Protein AF-A0A8T1H034-F1 (afdb_monomer_lite)

Secondary structure (DSSP, 8-state):
-TT-EEEEEEEEEEEEEEEEETTEEEEEEEEEEEEEEES-S-TTS--EEEEEE--SSSS-EEE---GGGEETTTEE-EEEEE-TTTT-EEEEE-SS---------GGGS-GGG---

InterPro domains:
  IPR008701 Necrosis inducing protein [PF05630] (1-113)
  IPR008701 Necrosis inducing protein [PTHR33657] (1-113)

Foldseek 3Di:
DVQKDKDKDKDKDQKWWFADDVPDTIDGIDMWIKIFIWNDPDLVDIAGQWMWTDDPDDDTDTDGPDVLQADPRRRGAKDFAQDPPGRGTTIDGDSDDDDDDDDDDPVNDDVVPDDD

pLDDT: mean 80.85, std 11.34, range [44.34, 92.56]

Organism: NCBI:txid29920

Radius of gyration: 16.02 Å; chains: 1; bounding box: 44×39×39 Å

Structure (mmCIF, N/CA/C/O backbone):
data_AF-A0A8T1H034-F1
#
_entry.id   AF-A0A8T1H034-F1
#
loop_
_atom_site.group_PDB
_atom_site.id
_atom_site.type_symbol
_atom_site.label_atom_id
_atom_site.label_alt_id
_atom_site.label_comp_id
_atom_site.label_asym_id
_atom_site.label_entity_id
_atom_site.label_seq_id
_atom_site.pdbx_PDB_ins_code
_atom_site.Cartn_x
_atom_site.Cartn_y
_atom_site.Cartn_z
_atom_site.occupancy
_atom_site.B_iso_or_equiv
_atom_site.auth_seq_id
_atom_site.auth_comp_id
_atom_site.auth_asym_id
_atom_site.auth_atom_id
_atom_site.pdbx_PDB_model_num
ATOM 1 N N . TYR A 1 1 ? -2.042 -6.159 15.841 1.00 71.12 1 TYR A N 1
ATOM 2 C CA . TYR A 1 1 ? -0.759 -5.685 16.418 1.00 71.12 1 TYR A CA 1
ATOM 3 C C . TYR A 1 1 ? -1.021 -4.462 17.279 1.00 71.12 1 TYR A C 1
ATOM 5 O O . TYR A 1 1 ? -1.509 -3.474 16.741 1.00 71.12 1 TYR A O 1
ATOM 13 N N . LYS A 1 2 ? -0.702 -4.517 18.583 1.00 83.44 2 LYS A N 1
ATOM 14 C CA . LYS A 1 2 ? -1.015 -3.441 19.550 1.00 83.44 2 LYS A CA 1
ATOM 15 C C . LYS A 1 2 ? -2.486 -3.002 19.469 1.00 83.44 2 LYS A C 1
ATOM 17 O O . LYS A 1 2 ? -2.754 -1.830 19.226 1.00 83.44 2 LYS A O 1
ATOM 22 N N . ASP A 1 3 ? -3.389 -3.983 19.504 1.00 85.56 3 ASP A N 1
ATOM 23 C CA . ASP A 1 3 ? -4.852 -3.800 19.434 1.00 85.56 3 ASP A CA 1
ATOM 24 C C . ASP A 1 3 ? -5.371 -3.096 18.173 1.00 85.56 3 ASP A C 1
ATOM 26 O O . ASP A 1 3 ? -6.490 -2.606 18.125 1.00 85.56 3 ASP A O 1
ATOM 30 N N . LYS A 1 4 ? -4.551 -3.067 17.118 1.00 88.56 4 LYS A N 1
ATOM 31 C CA . LYS A 1 4 ? -4.936 -2.605 15.783 1.00 88.56 4 LYS A CA 1
ATOM 32 C C . LYS A 1 4 ? -4.968 -3.762 14.813 1.00 88.56 4 LYS A C 1
ATOM 34 O O . LYS A 1 4 ? -4.125 -4.669 14.888 1.00 88.56 4 LYS A O 1
ATOM 39 N N . TRP A 1 5 ? -5.881 -3.680 13.863 1.00 90.50 5 TRP A N 1
ATOM 40 C CA . TRP A 1 5 ? -5.964 -4.618 12.763 1.00 90.50 5 TRP A CA 1
ATOM 41 C C . TRP A 1 5 ? -5.136 -4.127 11.573 1.00 90.50 5 TRP A C 1
ATOM 43 O O . TRP A 1 5 ? -4.890 -2.927 11.413 1.00 90.50 5 TRP A O 1
ATOM 53 N N . ALA A 1 6 ? -4.616 -5.064 10.787 1.00 90.12 6 ALA A N 1
ATOM 54 C CA . ALA A 1 6 ? -3.731 -4.773 9.669 1.00 90.12 6 ALA A CA 1
ATOM 55 C C . ALA A 1 6 ? -4.155 -5.604 8.461 1.00 90.12 6 ALA A C 1
ATOM 57 O O . ALA A 1 6 ? -4.129 -6.829 8.515 1.00 90.12 6 ALA A O 1
ATOM 58 N N . ILE A 1 7 ? -4.505 -4.923 7.374 1.00 89.19 7 ILE A N 1
ATOM 59 C CA . ILE A 1 7 ? -4.889 -5.539 6.106 1.00 89.19 7 ILE A CA 1
ATOM 60 C C . ILE A 1 7 ? -3.775 -5.252 5.108 1.00 89.19 7 ILE A C 1
ATOM 62 O O . ILE A 1 7 ? -3.510 -4.093 4.776 1.00 89.19 7 ILE A O 1
ATOM 66 N N . MET A 1 8 ? -3.084 -6.298 4.661 1.00 90.25 8 MET A N 1
ATOM 67 C CA . MET A 1 8 ? -2.027 -6.171 3.665 1.00 90.25 8 MET A CA 1
ATOM 68 C C . MET A 1 8 ? -2.597 -6.403 2.268 1.00 90.25 8 MET A C 1
ATOM 70 O 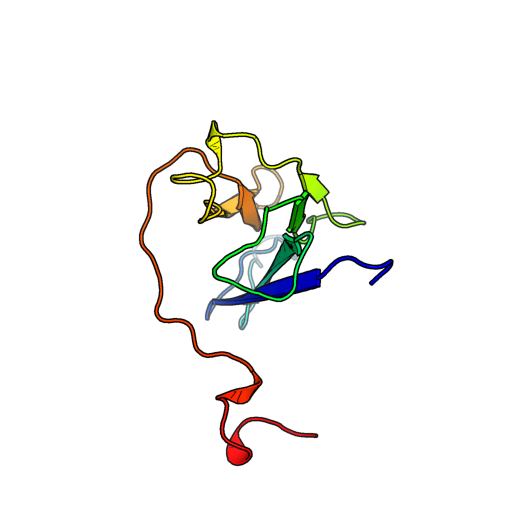O . MET A 1 8 ? -3.072 -7.489 1.957 1.00 90.25 8 MET A O 1
ATOM 74 N N . TYR A 1 9 ? -2.480 -5.393 1.416 1.00 90.12 9 TYR A N 1
ATOM 75 C CA . TYR A 1 9 ? -2.744 -5.488 -0.013 1.00 90.12 9 TYR A CA 1
ATOM 76 C C . TYR A 1 9 ? -1.419 -5.673 -0.734 1.00 90.12 9 TYR A C 1
ATOM 78 O O . TYR A 1 9 ? -0.477 -4.924 -0.471 1.00 90.12 9 TYR A O 1
ATOM 86 N N . ALA A 1 10 ? -1.333 -6.651 -1.630 1.00 91.25 10 ALA A N 1
ATOM 87 C CA . ALA A 1 10 ? -0.135 -6.929 -2.409 1.00 91.25 10 ALA A CA 1
ATOM 88 C C . ALA A 1 10 ? -0.450 -6.920 -3.906 1.00 91.25 10 ALA A C 1
ATOM 90 O O . ALA A 1 10 ? -1.499 -7.389 -4.334 1.00 91.25 10 ALA A O 1
ATOM 91 N N . TRP A 1 11 ? 0.489 -6.409 -4.697 1.00 90.56 11 TRP A N 1
ATOM 92 C CA . TRP A 1 11 ? 0.401 -6.345 -6.150 1.00 90.56 11 TRP A CA 1
ATOM 93 C C . TRP A 1 11 ? 1.624 -6.989 -6.780 1.00 90.56 11 TRP A C 1
ATOM 95 O O . TRP A 1 11 ? 2.766 -6.684 -6.412 1.00 90.56 11 TRP A O 1
ATOM 105 N N . TYR A 1 12 ? 1.370 -7.826 -7.781 1.00 90.50 12 TYR A N 1
ATOM 106 C CA . TYR A 1 12 ? 2.392 -8.404 -8.633 1.00 90.50 12 TYR A CA 1
ATOM 107 C C . TYR A 1 12 ? 2.474 -7.665 -9.966 1.00 90.50 12 TYR A C 1
ATOM 109 O O . TYR A 1 12 ? 1.481 -7.464 -10.660 1.00 90.50 12 TYR A O 1
ATOM 117 N N . PHE A 1 13 ? 3.696 -7.326 -10.356 1.00 90.06 13 PHE A N 1
ATOM 118 C CA . PHE A 1 13 ? 4.025 -6.749 -11.646 1.00 90.06 13 PHE A CA 1
ATOM 119 C C . PHE A 1 13 ? 5.022 -7.678 -12.355 1.00 90.06 13 PHE A C 1
ATOM 121 O O . PHE A 1 13 ? 6.078 -7.987 -11.789 1.00 90.06 13 PHE A O 1
ATOM 128 N N . PRO A 1 14 ? 4.777 -8.085 -13.616 1.00 92.56 14 PRO A N 1
ATOM 129 C CA . PRO A 1 14 ? 5.691 -8.971 -14.346 1.00 92.56 14 PRO A CA 1
ATOM 130 C C . PRO A 1 14 ? 7.122 -8.424 -14.477 1.00 92.56 14 PRO A C 1
ATOM 132 O O . PRO A 1 14 ? 8.086 -9.186 -14.604 1.00 92.56 14 PRO A O 1
ATOM 135 N N . LYS A 1 15 ? 7.279 -7.094 -14.448 1.00 90.38 15 LYS A N 1
ATOM 136 C CA . LYS A 1 15 ? 8.559 -6.388 -14.563 1.00 90.38 15 LYS A CA 1
ATOM 137 C C . LYS A 1 15 ? 8.607 -5.228 -13.572 1.00 90.38 15 LYS A C 1
ATOM 139 O O . LYS A 1 15 ? 7.648 -4.473 -13.463 1.00 90.38 15 LYS A O 1
ATOM 144 N N . GLY A 1 16 ? 9.746 -5.060 -12.907 1.00 88.62 16 GLY A N 1
ATOM 145 C CA . GLY A 1 16 ? 10.056 -3.900 -12.075 1.00 88.62 16 GLY A CA 1
ATOM 146 C C . GLY A 1 16 ? 11.189 -3.080 -12.666 1.00 88.62 16 GLY A C 1
ATOM 147 O O . GLY A 1 16 ? 12.081 -3.612 -13.333 1.00 88.62 16 GLY A O 1
ATOM 148 N N . ARG A 1 17 ? 11.181 -1.770 -12.413 1.00 87.00 17 ARG A N 1
ATOM 149 C CA . ARG A 1 17 ? 12.293 -0.893 -12.784 1.00 87.00 17 ARG A CA 1
ATOM 150 C C . ARG A 1 17 ? 13.154 -0.592 -11.564 1.00 87.00 17 ARG A C 1
ATOM 152 O O . ARG A 1 17 ? 12.650 -0.150 -10.539 1.00 87.00 17 ARG A O 1
ATOM 159 N N . GLN A 1 18 ? 14.459 -0.782 -11.701 1.00 85.62 18 GLN A N 1
ATOM 160 C CA . GLN A 1 18 ? 15.468 -0.385 -10.724 1.00 85.62 18 GLN A CA 1
ATOM 161 C C . GLN A 1 18 ? 16.770 -0.121 -11.472 1.00 85.62 18 GLN A C 1
ATOM 163 O O . GLN A 1 18 ? 17.144 -0.892 -12.359 1.00 85.62 18 GLN A O 1
ATOM 168 N N . TYR A 1 19 ? 17.449 0.975 -11.154 1.00 83.88 19 TYR A N 1
ATOM 169 C CA . TYR A 1 19 ? 18.790 1.203 -11.671 1.00 83.88 19 TYR A CA 1
ATOM 170 C C . TYR A 1 19 ? 19.763 0.199 -11.041 1.00 83.88 19 TYR A C 1
ATOM 172 O O . TYR A 1 19 ? 19.823 0.096 -9.818 1.00 83.88 19 TYR A O 1
ATOM 180 N N . ILE A 1 20 ? 20.494 -0.541 -11.878 1.00 83.38 20 ILE A N 1
ATOM 181 C CA . ILE A 1 20 ? 21.502 -1.514 -11.433 1.00 83.38 20 ILE A CA 1
ATOM 182 C C . ILE A 1 20 ? 22.894 -0.988 -11.787 1.00 83.38 20 ILE A C 1
ATOM 184 O O . ILE A 1 20 ? 23.731 -0.819 -10.910 1.00 83.38 20 ILE A O 1
ATOM 188 N N . ARG A 1 21 ? 23.145 -0.710 -13.074 1.00 84.31 21 ARG A N 1
ATOM 189 C CA . ARG A 1 21 ? 24.386 -0.090 -13.569 1.00 84.31 21 ARG A CA 1
ATOM 190 C C . ARG A 1 21 ? 24.163 0.548 -14.941 1.00 84.31 21 ARG A C 1
ATOM 192 O O . ARG A 1 21 ? 23.096 0.388 -15.535 1.00 84.31 21 ARG A O 1
ATOM 199 N N . LYS A 1 22 ? 25.181 1.225 -15.482 1.00 80.75 22 LYS A N 1
ATOM 200 C CA . LYS A 1 22 ? 25.157 1.790 -16.842 1.00 80.75 22 LYS A CA 1
ATOM 201 C C . LYS A 1 22 ? 24.679 0.730 -17.855 1.00 80.75 22 LYS A C 1
ATOM 203 O O . LYS A 1 22 ? 25.181 -0.392 -17.856 1.00 80.75 22 LYS A O 1
ATOM 208 N N . TYR A 1 23 ? 23.664 1.080 -18.651 1.00 83.19 23 TYR A N 1
ATOM 209 C CA . TYR A 1 23 ? 22.981 0.221 -19.639 1.00 83.19 23 TYR A CA 1
ATOM 210 C C . TYR A 1 23 ? 22.227 -1.012 -19.104 1.00 83.19 23 TYR A C 1
ATOM 212 O O . TYR A 1 23 ? 21.696 -1.787 -19.894 1.00 83.19 23 TYR A O 1
ATOM 220 N N . LYS A 1 24 ? 22.115 -1.199 -17.781 1.00 83.94 24 LYS A N 1
ATOM 221 C CA . LYS A 1 24 ? 21.343 -2.297 -17.180 1.00 83.94 24 LYS A CA 1
ATOM 222 C C . LYS A 1 24 ? 20.356 -1.754 -16.152 1.00 83.94 24 LYS A C 1
ATOM 224 O O . LYS A 1 24 ? 20.740 -1.268 -15.087 1.00 83.94 24 LYS A O 1
ATOM 229 N N . SER A 1 25 ? 19.068 -1.878 -16.460 1.00 87.00 25 SER A N 1
ATOM 230 C CA . SER A 1 25 ? 17.993 -1.455 -15.566 1.00 87.00 25 SER A CA 1
ATOM 231 C C . SER A 1 25 ? 16.829 -2.432 -15.577 1.00 87.00 25 SER A C 1
ATOM 233 O O . SER A 1 25 ? 16.474 -2.959 -16.628 1.00 87.00 25 SER A O 1
ATOM 235 N N . GLY A 1 26 ? 16.202 -2.582 -14.416 1.00 87.69 26 GLY A N 1
ATOM 236 C CA . GLY A 1 26 ? 15.022 -3.407 -14.217 1.00 87.69 26 GLY A CA 1
ATOM 237 C C . GLY A 1 26 ? 15.329 -4.851 -13.847 1.00 87.69 26 GLY A C 1
ATOM 238 O O . GLY A 1 26 ? 16.473 -5.303 -13.868 1.00 87.69 26 GLY A O 1
ATOM 239 N N . HIS A 1 27 ? 14.270 -5.554 -13.470 1.00 88.50 27 HIS A N 1
ATOM 240 C CA . HIS A 1 27 ? 14.286 -6.957 -13.083 1.00 88.50 27 HIS A CA 1
ATOM 241 C C . HIS A 1 27 ? 12.921 -7.593 -13.382 1.00 88.50 27 HIS A C 1
ATOM 243 O O . HIS A 1 27 ? 11.904 -6.901 -13.500 1.00 88.50 27 HIS A O 1
ATOM 249 N N . ARG A 1 28 ? 12.902 -8.919 -13.544 1.00 91.62 28 ARG A N 1
ATOM 250 C CA . ARG A 1 28 ? 11.653 -9.688 -13.622 1.00 91.62 28 ARG A CA 1
ATOM 251 C C . ARG A 1 28 ? 11.066 -9.839 -12.225 1.00 91.62 28 ARG A C 1
ATOM 253 O O . ARG A 1 28 ? 11.831 -9.847 -11.264 1.00 91.62 28 ARG A O 1
ATOM 260 N N . HIS A 1 29 ? 9.743 -9.972 -12.159 1.00 91.44 29 HIS A N 1
ATOM 261 C CA . HIS A 1 29 ? 8.981 -10.205 -10.931 1.00 91.44 29 HIS A CA 1
ATOM 262 C C . HIS A 1 29 ? 9.165 -9.077 -9.911 1.00 91.44 29 HIS A C 1
ATOM 264 O O . HIS A 1 29 ? 10.139 -9.023 -9.162 1.00 91.44 29 HIS A O 1
ATOM 270 N N . PHE A 1 30 ? 8.224 -8.141 -9.888 1.00 88.88 30 PHE A N 1
ATOM 271 C CA . PHE A 1 30 ? 8.195 -7.097 -8.877 1.00 88.88 30 PHE A CA 1
ATOM 272 C C . PHE A 1 30 ? 6.932 -7.227 -8.047 1.00 88.88 30 PHE A C 1
ATOM 274 O O . PHE A 1 30 ? 5.825 -7.185 -8.572 1.00 88.88 30 PHE A O 1
ATOM 281 N N . TRP A 1 31 ? 7.130 -7.354 -6.744 1.00 89.69 31 TRP A N 1
ATOM 282 C CA . TRP A 1 31 ? 6.066 -7.321 -5.762 1.00 89.69 31 TRP A CA 1
ATOM 283 C C . TRP A 1 31 ? 6.105 -5.993 -5.025 1.00 89.69 31 TRP A C 1
ATOM 285 O O . TRP A 1 31 ? 7.170 -5.498 -4.647 1.00 89.69 31 TRP A O 1
ATOM 295 N N . SER A 1 32 ? 4.931 -5.425 -4.799 1.00 89.88 32 SER A N 1
ATOM 296 C CA . SER A 1 32 ? 4.758 -4.315 -3.875 1.00 89.88 32 SER A CA 1
ATOM 297 C C . SER A 1 32 ? 3.548 -4.557 -3.003 1.00 89.88 32 SER A C 1
ATOM 299 O O . SER A 1 32 ? 2.721 -5.408 -3.309 1.00 89.88 32 SER A O 1
ATOM 301 N N . TYR A 1 33 ? 3.458 -3.822 -1.907 1.00 91.06 33 TYR A N 1
ATOM 302 C CA . TYR A 1 33 ? 2.373 -3.989 -0.962 1.00 91.06 33 TYR A CA 1
ATOM 303 C C . TYR A 1 33 ? 2.069 -2.679 -0.246 1.00 91.06 33 TYR A C 1
ATOM 305 O O . TYR A 1 33 ? 2.877 -1.750 -0.240 1.00 91.06 33 TYR A O 1
ATOM 313 N N . ALA A 1 34 ? 0.907 -2.614 0.381 1.00 90.12 34 ALA A N 1
ATOM 314 C CA . ALA A 1 34 ? 0.541 -1.589 1.337 1.00 90.12 34 ALA A CA 1
ATOM 315 C C . ALA A 1 34 ? -0.188 -2.251 2.505 1.00 90.12 34 ALA A C 1
ATOM 317 O O . ALA A 1 34 ? -0.916 -3.220 2.319 1.00 90.12 34 ALA A O 1
ATOM 318 N N . ILE A 1 35 ? 0.010 -1.731 3.712 1.00 90.75 35 ILE A N 1
ATOM 319 C CA . ILE A 1 35 ? -0.702 -2.182 4.906 1.00 90.75 35 ILE A CA 1
ATOM 320 C C . ILE A 1 35 ? -1.650 -1.071 5.323 1.00 90.75 35 ILE A C 1
ATOM 322 O O . ILE A 1 35 ? -1.203 0.029 5.655 1.00 90.75 35 ILE A O 1
ATOM 326 N N . VAL A 1 36 ? -2.942 -1.365 5.318 1.00 89.38 36 VAL A N 1
ATOM 327 C CA . VAL A 1 36 ? -3.984 -0.501 5.864 1.00 89.38 36 VAL A CA 1
ATOM 328 C C . VAL A 1 36 ? -4.208 -0.907 7.315 1.00 89.38 36 VAL A C 1
ATOM 330 O O . VAL A 1 36 ? -4.466 -2.069 7.615 1.00 89.38 36 VAL A O 1
ATOM 333 N N . TRP A 1 37 ? -4.044 0.050 8.222 1.00 90.50 37 TRP A N 1
ATOM 334 C CA . TRP A 1 37 ? -4.251 -0.132 9.652 1.00 90.50 37 TRP A CA 1
ATOM 335 C C . TRP A 1 37 ? -5.648 0.326 10.015 1.00 90.50 37 TRP A C 1
ATOM 337 O O . TRP A 1 37 ? -6.014 1.452 9.676 1.00 90.50 37 TRP A O 1
ATOM 347 N N . THR A 1 38 ? -6.375 -0.496 10.754 1.00 90.56 38 THR A N 1
ATOM 348 C CA . THR A 1 38 ? -7.726 -0.179 11.202 1.00 90.56 38 THR A CA 1
ATOM 349 C C . THR A 1 38 ? -7.894 -0.430 12.703 1.00 90.56 38 THR A C 1
ATOM 351 O O . THR A 1 38 ? -7.034 -1.036 13.352 1.00 90.56 38 THR A O 1
ATOM 354 N N . ASP A 1 39 ? -8.954 0.129 13.278 1.00 90.94 39 ASP A N 1
ATOM 355 C CA . ASP A 1 39 ? -9.323 -0.002 14.696 1.00 90.94 39 ASP A CA 1
ATOM 356 C C . ASP A 1 39 ? -10.058 -1.308 15.027 1.00 90.94 39 ASP A C 1
ATOM 358 O O . ASP A 1 39 ? -10.070 -1.728 16.180 1.00 90.94 39 ASP A O 1
ATOM 362 N N . SER A 1 40 ? -10.641 -1.958 14.023 1.00 88.44 40 SER A N 1
ATOM 363 C CA . SER A 1 40 ? -11.540 -3.095 14.174 1.00 88.44 40 SER A CA 1
ATOM 364 C C . SER A 1 40 ? -11.284 -4.122 13.064 1.00 88.44 40 SER A C 1
ATOM 366 O O . SER A 1 40 ? -10.915 -3.747 11.946 1.00 88.44 40 SER A O 1
ATOM 368 N N . PRO A 1 41 ? -11.452 -5.427 13.347 1.00 84.12 41 PRO A N 1
ATOM 369 C CA . PRO A 1 41 ? -11.412 -6.469 12.326 1.00 84.12 41 PRO A CA 1
ATOM 370 C C . PRO A 1 41 ? -12.701 -6.530 11.488 1.00 84.12 41 PRO A C 1
ATOM 372 O O . PRO A 1 41 ? -12.712 -7.203 10.462 1.00 84.12 41 PRO A O 1
ATOM 375 N N . ASN A 1 42 ? -13.785 -5.872 11.921 1.00 84.88 42 ASN A N 1
ATOM 376 C CA . ASN A 1 42 ? -15.065 -5.893 11.218 1.00 84.88 42 ASN A CA 1
ATOM 377 C C . ASN A 1 42 ? -15.042 -4.916 10.024 1.00 84.88 42 ASN A C 1
ATOM 379 O O . ASN A 1 42 ? -14.970 -3.709 10.260 1.00 84.88 42 ASN A O 1
ATOM 383 N N . PRO A 1 43 ? -15.146 -5.389 8.768 1.00 73.75 43 PRO A N 1
ATOM 384 C CA . PRO A 1 43 ? -15.115 -4.517 7.592 1.00 73.75 43 PRO A CA 1
ATOM 385 C C . PRO A 1 43 ? -16.284 -3.522 7.533 1.00 73.75 43 PRO A C 1
ATOM 387 O O . PRO A 1 43 ? -16.107 -2.432 6.996 1.00 73.75 43 PRO A O 1
ATOM 390 N N . ASP A 1 44 ? -17.438 -3.855 8.118 1.00 78.94 44 ASP A N 1
ATOM 391 C CA . ASP A 1 44 ? -18.642 -3.013 8.074 1.00 78.94 44 ASP A CA 1
ATOM 392 C C . ASP A 1 44 ? -18.610 -1.879 9.107 1.00 78.94 44 ASP A C 1
ATOM 394 O O . ASP A 1 44 ? -19.352 -0.904 9.006 1.00 78.94 44 ASP A O 1
ATOM 398 N N . ASN A 1 45 ? -17.758 -2.005 10.126 1.00 82.75 45 ASN A N 1
ATOM 399 C CA . ASN A 1 45 ? -17.646 -1.037 11.208 1.00 82.75 45 ASN A CA 1
ATOM 400 C C . ASN A 1 45 ? -16.185 -0.891 11.630 1.00 82.75 45 ASN A C 1
ATOM 402 O O . ASN A 1 45 ? -15.766 -1.361 12.696 1.00 82.75 45 ASN A O 1
ATOM 406 N N . SER A 1 46 ? -15.397 -0.282 10.745 1.00 85.69 46 SER A N 1
ATOM 407 C CA . SER A 1 46 ? -14.001 0.015 11.019 1.00 85.69 46 SER A CA 1
ATOM 408 C C . SER A 1 46 ? -13.528 1.315 10.379 1.00 85.69 46 SER A C 1
ATOM 410 O O . SER A 1 46 ? -13.909 1.672 9.266 1.00 85.69 46 SER A O 1
ATOM 412 N N . THR A 1 47 ? -12.645 2.007 11.095 1.00 88.62 47 THR A N 1
ATOM 413 C CA . THR A 1 47 ? -12.014 3.255 10.680 1.00 88.62 47 THR A CA 1
ATOM 414 C C . THR A 1 47 ? -10.573 3.013 10.256 1.00 88.62 47 THR A C 1
ATOM 416 O O . THR A 1 47 ? -9.786 2.363 10.951 1.00 88.62 47 THR A O 1
ATOM 419 N N . ILE A 1 48 ? -10.173 3.620 9.139 1.00 88.94 48 ILE A N 1
ATOM 420 C CA . ILE A 1 48 ? -8.778 3.612 8.698 1.00 88.94 48 ILE A CA 1
ATOM 421 C C . ILE A 1 48 ? -7.947 4.525 9.609 1.00 88.94 48 ILE A C 1
ATOM 423 O O . ILE A 1 48 ? -8.079 5.747 9.593 1.00 88.94 48 ILE A O 1
ATOM 427 N N . LEU A 1 49 ? -7.019 3.935 10.359 1.00 89.31 49 LEU A N 1
ATOM 428 C CA . LEU A 1 49 ? -6.100 4.636 11.259 1.00 89.31 49 LEU A CA 1
ATOM 429 C C . LEU A 1 49 ? -4.825 5.116 10.557 1.00 89.31 49 LEU A C 1
ATOM 431 O O . LEU A 1 49 ? -4.148 6.034 11.023 1.00 89.31 49 LEU A O 1
ATOM 435 N N . GLY A 1 50 ? -4.441 4.469 9.459 1.00 89.19 50 GLY A N 1
ATOM 436 C CA . GLY A 1 50 ? -3.253 4.846 8.704 1.00 89.19 50 GLY A CA 1
ATOM 437 C C . GLY A 1 50 ? -2.834 3.814 7.680 1.00 89.19 50 GLY A C 1
ATOM 438 O O . GLY A 1 50 ? -3.363 2.710 7.624 1.00 89.19 50 GLY A O 1
ATOM 439 N N . VAL A 1 51 ? -1.847 4.183 6.872 1.00 89.00 51 VAL A N 1
ATOM 440 C CA . VAL A 1 51 ? -1.360 3.341 5.778 1.00 89.00 51 VAL A CA 1
ATOM 441 C C . VAL A 1 51 ? 0.158 3.287 5.812 1.00 89.00 51 VAL A C 1
ATOM 443 O O . VAL A 1 51 ? 0.812 4.325 5.909 1.00 89.00 51 VAL A O 1
ATOM 446 N N . SER A 1 52 ? 0.717 2.085 5.717 1.00 88.75 52 SER A N 1
ATOM 447 C CA . SER A 1 52 ? 2.153 1.845 5.576 1.00 88.75 52 SER A CA 1
ATOM 448 C C . SER A 1 52 ? 2.475 1.334 4.176 1.00 88.75 52 SER A C 1
ATOM 450 O O . SER A 1 52 ? 1.802 0.440 3.676 1.00 88.75 52 SER A O 1
ATOM 452 N N . MET A 1 53 ? 3.530 1.858 3.553 1.00 87.19 53 MET A N 1
ATOM 453 C CA . MET A 1 53 ? 4.025 1.396 2.247 1.00 87.19 53 MET A CA 1
ATOM 454 C C . MET A 1 53 ? 5.547 1.197 2.287 1.00 87.19 53 MET A C 1
ATOM 456 O O . MET A 1 53 ? 6.229 1.913 3.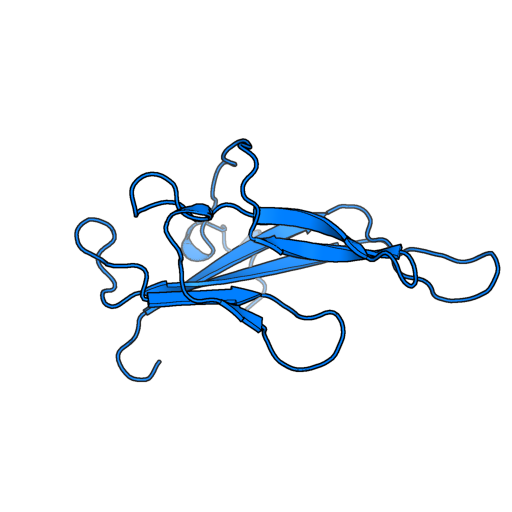036 1.00 87.19 53 MET A O 1
ATOM 460 N N . PRO A 1 54 ? 6.103 0.277 1.477 1.00 78.69 54 PRO A N 1
ATOM 461 C CA . PRO A 1 54 ? 7.540 0.098 1.352 1.00 78.69 54 PRO A CA 1
ATOM 462 C C . PRO A 1 54 ? 8.185 1.379 0.811 1.00 78.69 54 PRO A C 1
ATOM 464 O O . PRO A 1 54 ? 7.810 1.900 -0.239 1.00 78.69 54 PRO A O 1
ATOM 467 N N . SER A 1 55 ? 9.173 1.896 1.540 1.00 66.38 55 SER A N 1
ATOM 468 C CA . SER A 1 55 ? 10.013 2.998 1.076 1.00 66.38 55 SER A CA 1
ATOM 469 C C . SER A 1 55 ? 11.176 2.443 0.254 1.00 66.38 55 SER A C 1
ATOM 471 O O . SER A 1 55 ? 11.738 1.394 0.561 1.00 66.38 55 SER A O 1
ATOM 473 N N . GLY A 1 56 ? 11.575 3.164 -0.799 1.00 55.78 56 GLY A N 1
ATOM 474 C CA . GLY A 1 56 ? 12.756 2.813 -1.592 1.00 55.78 56 GLY A CA 1
ATOM 475 C C . GLY A 1 56 ? 14.066 2.834 -0.787 1.00 55.78 56 GLY A C 1
ATOM 476 O O . GLY A 1 56 ? 15.047 2.235 -1.219 1.00 55.78 56 GLY A O 1
ATOM 477 N N . ILE A 1 57 ? 14.093 3.495 0.373 1.00 45.22 57 ILE A N 1
ATOM 478 C CA . ILE A 1 57 ? 15.225 3.532 1.307 1.00 45.22 57 ILE A CA 1
ATOM 479 C C . ILE A 1 57 ? 14.644 3.448 2.726 1.00 45.22 57 ILE A C 1
ATOM 481 O O . ILE A 1 57 ? 13.887 4.335 3.123 1.00 45.22 57 ILE A O 1
ATOM 485 N N . GLY A 1 58 ? 14.981 2.397 3.477 1.00 52.09 58 GLY A N 1
ATOM 486 C CA . GLY A 1 58 ? 14.599 2.260 4.887 1.00 52.09 58 GLY A CA 1
ATOM 487 C C . GLY A 1 58 ? 13.095 2.121 5.163 1.00 52.09 58 GLY A C 1
ATOM 488 O O . GLY A 1 58 ? 12.313 1.786 4.277 1.00 52.09 58 GLY A O 1
ATOM 489 N N . TYR A 1 59 ? 1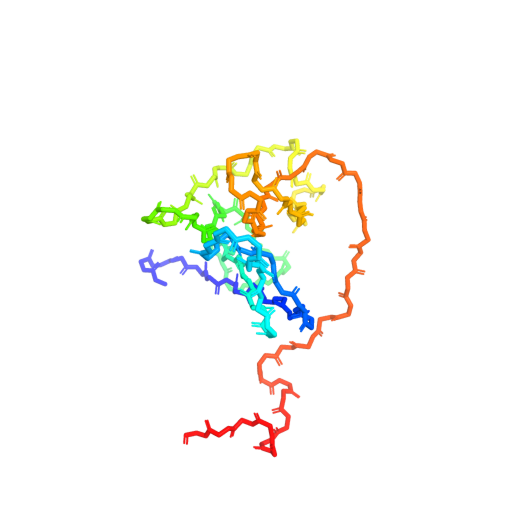2.737 2.322 6.436 1.00 50.72 59 TYR A N 1
ATOM 490 C CA . TYR A 1 59 ? 11.449 1.999 7.062 1.00 50.72 59 TYR A CA 1
ATOM 491 C C . TYR A 1 59 ? 10.196 2.463 6.299 1.00 50.72 59 TYR A C 1
ATOM 493 O O . TYR A 1 59 ? 10.202 3.433 5.539 1.00 50.72 59 TYR A O 1
ATOM 501 N N . MET A 1 60 ? 9.088 1.756 6.553 1.00 61.97 60 MET A N 1
ATOM 502 C CA . MET A 1 60 ? 7.767 2.034 5.989 1.00 61.97 60 MET A CA 1
ATOM 503 C C . MET A 1 60 ? 7.354 3.495 6.181 1.00 61.97 60 MET A C 1
ATOM 505 O O . MET A 1 60 ? 7.362 4.010 7.301 1.00 61.97 60 MET A O 1
ATOM 509 N N . LYS A 1 61 ? 6.896 4.148 5.109 1.00 64.25 61 LYS A N 1
ATOM 510 C CA . LYS A 1 61 ? 6.232 5.448 5.248 1.00 64.25 61 LYS A CA 1
ATOM 511 C C . LYS A 1 61 ? 4.843 5.220 5.822 1.00 64.25 61 LYS A C 1
ATOM 513 O O . LYS A 1 61 ? 3.993 4.665 5.129 1.00 64.25 61 LYS A O 1
ATOM 518 N N . ARG A 1 62 ? 4.625 5.661 7.064 1.00 65.69 62 ARG A N 1
ATOM 519 C CA . ARG A 1 62 ? 3.296 5.730 7.673 1.00 65.69 62 ARG A CA 1
ATOM 520 C C . ARG A 1 62 ? 2.656 7.057 7.296 1.00 65.69 62 ARG A C 1
ATOM 522 O O . ARG A 1 62 ? 3.118 8.114 7.716 1.00 65.69 62 ARG A O 1
ATOM 529 N N . ALA A 1 63 ? 1.617 7.000 6.481 1.00 67.62 63 ALA A N 1
ATOM 530 C CA . ALA A 1 63 ? 0.817 8.160 6.136 1.00 67.62 63 ALA A CA 1
ATOM 531 C C . ALA A 1 63 ? -0.476 8.148 6.953 1.00 67.62 63 ALA A C 1
ATOM 533 O O . ALA A 1 63 ? -1.139 7.113 7.062 1.00 67.62 63 ALA A O 1
ATOM 534 N N . LEU A 1 64 ? -0.834 9.310 7.502 1.00 72.12 64 LEU A N 1
ATOM 535 C CA . LEU A 1 64 ? -2.180 9.527 8.014 1.00 72.12 64 LEU A CA 1
ATOM 536 C C . LEU A 1 64 ? -3.147 9.592 6.820 1.00 72.12 64 LEU A C 1
ATOM 538 O O . LEU A 1 64 ? -2.822 10.245 5.814 1.00 72.12 64 LEU A O 1
ATOM 542 N N . PRO A 1 65 ? -4.311 8.931 6.901 1.00 63.81 65 PRO A N 1
ATOM 543 C CA . PRO A 1 65 ? -5.290 8.923 5.831 1.00 63.81 65 PRO A CA 1
ATOM 544 C C . PRO A 1 65 ? -5.981 10.288 5.815 1.00 63.81 65 PRO A C 1
ATOM 546 O O . PRO A 1 65 ? -7.004 10.520 6.441 1.00 63.81 65 PRO A O 1
ATOM 549 N N . THR A 1 66 ? -5.368 11.247 5.130 1.00 72.44 66 THR A N 1
ATOM 550 C CA . THR A 1 66 ? -6.039 12.512 4.815 1.00 72.44 66 THR A CA 1
ATOM 551 C C . THR A 1 66 ? -7.098 12.244 3.748 1.00 72.44 66 THR A C 1
ATOM 553 O O . THR A 1 66 ? -6.823 11.513 2.796 1.00 72.44 66 THR A O 1
ATOM 556 N N . PHE A 1 67 ? -8.277 12.866 3.870 1.00 72.50 67 PHE A N 1
ATOM 557 C CA . PHE A 1 67 ? -9.438 12.675 2.979 1.00 72.50 67 PHE A CA 1
ATOM 558 C C . PHE A 1 67 ? -9.093 12.742 1.480 1.00 72.50 67 PHE A C 1
ATOM 560 O O . PHE A 1 67 ? -9.655 12.034 0.661 1.00 72.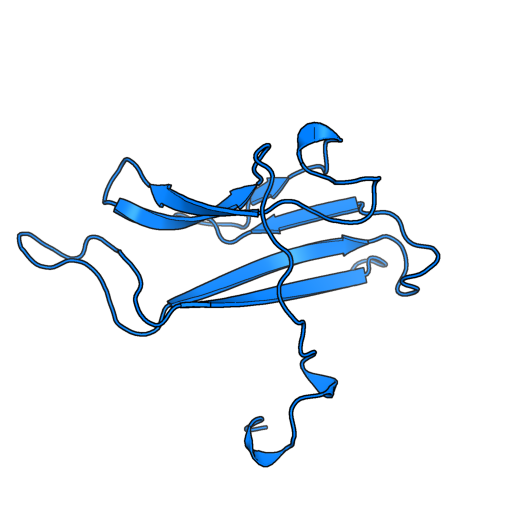50 67 PHE A O 1
ATOM 567 N N . LYS A 1 68 ? -8.078 13.523 1.095 1.00 81.50 68 LYS A N 1
ATOM 568 C CA . LYS A 1 68 ? -7.576 13.608 -0.289 1.00 81.50 68 LYS A CA 1
ATOM 569 C C . LYS A 1 68 ? -7.102 12.273 -0.894 1.00 81.50 68 LYS A C 1
ATOM 571 O O . LYS A 1 68 ? -7.045 12.161 -2.123 1.00 81.50 68 LYS A O 1
ATOM 576 N N . TYR A 1 69 ? -6.735 11.294 -0.068 1.00 84.75 69 TYR A N 1
ATOM 577 C CA . TYR A 1 69 ? -6.229 9.980 -0.482 1.00 84.75 69 TYR A CA 1
ATOM 578 C C . TYR A 1 69 ? -7.209 8.837 -0.210 1.00 84.75 69 TYR A C 1
ATOM 580 O O . TYR A 1 69 ? -6.870 7.695 -0.504 1.00 84.75 69 TYR A O 1
ATOM 588 N N . VAL A 1 70 ? -8.390 9.126 0.336 1.00 85.44 70 VAL A N 1
ATOM 589 C CA . VAL A 1 70 ? -9.394 8.119 0.688 1.00 85.44 70 VAL A CA 1
ATOM 590 C C . VAL A 1 70 ? -10.706 8.472 -0.006 1.00 85.44 70 VAL A C 1
ATOM 592 O O . VAL A 1 70 ? -11.119 9.626 0.016 1.00 85.44 70 VAL A O 1
ATOM 595 N N . ILE A 1 71 ? -11.328 7.502 -0.664 1.00 84.44 71 ILE A N 1
ATOM 596 C CA . ILE A 1 71 ? -12.655 7.619 -1.271 1.00 84.44 71 ILE A CA 1
ATOM 597 C C . ILE A 1 71 ? -13.663 7.245 -0.188 1.00 84.44 71 ILE A C 1
ATOM 599 O O . ILE A 1 71 ? -13.533 6.176 0.407 1.00 84.44 71 ILE A O 1
ATOM 603 N N . ASP A 1 72 ? -14.584 8.160 0.114 1.00 82.19 72 ASP A N 1
ATOM 604 C CA . ASP A 1 72 ? -15.707 7.983 1.048 1.00 82.19 72 ASP A CA 1
ATOM 605 C C . ASP A 1 72 ? -15.337 7.401 2.425 1.00 82.19 72 ASP A C 1
ATOM 607 O O . ASP A 1 72 ? -16.140 6.760 3.091 1.00 82.19 72 ASP A O 1
ATOM 611 N N . GLY A 1 73 ? -14.094 7.616 2.868 1.00 78.69 73 GLY A N 1
ATOM 612 C CA . GLY A 1 73 ? -13.578 7.091 4.137 1.00 78.69 73 GLY A CA 1
ATOM 613 C C . GLY A 1 73 ? -13.223 5.596 4.137 1.00 78.69 73 GLY A C 1
ATOM 614 O O . GLY A 1 73 ? -12.634 5.132 5.110 1.00 78.69 73 GLY A O 1
ATOM 615 N N . THR A 1 74 ? -13.497 4.863 3.056 1.00 82.94 74 THR A N 1
ATOM 616 C CA . THR A 1 74 ? -13.421 3.393 3.013 1.00 82.94 74 THR A CA 1
ATOM 617 C C . THR A 1 74 ? -12.307 2.857 2.116 1.00 82.94 74 THR A C 1
ATOM 619 O O . THR A 1 74 ? -11.705 1.834 2.438 1.00 82.94 74 THR A O 1
ATOM 622 N N . ALA A 1 75 ? -11.970 3.542 1.018 1.00 86.00 75 ALA A N 1
ATOM 623 C CA . ALA A 1 75 ? -10.997 3.036 0.045 1.00 86.00 75 ALA A CA 1
ATOM 624 C C . ALA A 1 75 ? -9.783 3.959 -0.119 1.00 86.00 75 ALA A C 1
ATOM 626 O O . ALA A 1 75 ? -9.900 5.124 -0.493 1.00 86.00 75 ALA A O 1
ATOM 627 N N . VAL A 1 76 ? -8.579 3.434 0.124 1.00 88.06 76 VAL A N 1
ATOM 628 C CA . VAL A 1 76 ? -7.322 4.185 -0.029 1.00 88.06 76 VAL A CA 1
ATOM 629 C C . VAL A 1 76 ? -6.853 4.171 -1.486 1.00 88.06 76 VAL A C 1
ATOM 631 O O . VAL A 1 76 ? -6.762 3.118 -2.110 1.00 88.06 76 VAL A O 1
ATOM 634 N N . LYS A 1 77 ? -6.470 5.337 -2.013 1.00 88.94 77 LYS A N 1
ATOM 635 C CA . LYS A 1 77 ? -5.962 5.499 -3.381 1.00 88.94 77 LYS A CA 1
ATOM 636 C C . LYS A 1 77 ? -4.448 5.323 -3.460 1.00 88.94 77 LYS A C 1
ATOM 638 O O . LYS A 1 77 ? -3.687 6.097 -2.864 1.00 88.94 77 LYS A O 1
ATOM 643 N N . PHE A 1 78 ? -4.015 4.380 -4.293 1.00 88.38 78 PHE A N 1
ATOM 644 C CA . PHE A 1 78 ? -2.609 4.089 -4.569 1.00 88.38 78 PHE A CA 1
ATOM 645 C C . PHE A 1 78 ? -2.246 4.339 -6.039 1.00 88.38 78 PHE A C 1
ATOM 647 O O . PHE A 1 78 ? -3.061 4.169 -6.936 1.00 88.38 78 PHE A O 1
ATOM 654 N N . ASP A 1 79 ? -1.002 4.749 -6.277 1.00 88.44 79 ASP A N 1
ATOM 655 C CA . ASP A 1 79 ? -0.394 4.915 -7.600 1.00 88.44 79 ASP A CA 1
ATOM 656 C C . ASP A 1 79 ? 0.930 4.151 -7.649 1.00 88.44 79 ASP A C 1
ATOM 658 O O . ASP A 1 79 ? 1.773 4.290 -6.751 1.00 88.44 79 ASP A O 1
ATOM 662 N N . SER A 1 80 ? 1.127 3.377 -8.716 1.00 87.69 80 SER A N 1
ATOM 663 C CA . SER A 1 80 ? 2.433 2.827 -9.060 1.00 87.69 80 SER A CA 1
ATOM 664 C C . SER A 1 80 ? 3.260 3.893 -9.766 1.00 87.69 80 SER A C 1
ATOM 666 O O . SER A 1 80 ? 2.935 4.329 -10.868 1.00 87.69 80 SER A O 1
ATOM 668 N N . TYR A 1 81 ? 4.371 4.292 -9.160 1.00 86.81 81 TYR A N 1
ATOM 669 C CA . TYR A 1 81 ? 5.196 5.370 -9.680 1.00 86.81 81 TYR A CA 1
ATOM 670 C C . TYR A 1 81 ? 6.616 4.908 -9.973 1.00 86.81 81 TYR A C 1
ATOM 672 O O . TYR A 1 81 ? 7.122 3.921 -9.437 1.00 86.81 81 TYR A O 1
ATOM 680 N N . ARG A 1 82 ? 7.288 5.698 -10.807 1.00 85.88 82 ARG A N 1
ATOM 681 C CA . ARG A 1 82 ? 8.720 5.611 -11.052 1.00 85.88 82 ARG A CA 1
ATOM 682 C C . ARG A 1 82 ? 9.409 6.781 -10.354 1.00 85.88 82 ARG A C 1
ATOM 684 O O . ARG A 1 82 ? 9.063 7.934 -10.603 1.00 85.88 82 ARG A O 1
ATOM 691 N N . SER A 1 83 ? 10.374 6.500 -9.482 1.00 82.00 83 SER A N 1
ATOM 692 C CA . SER A 1 83 ? 11.137 7.539 -8.795 1.00 82.00 83 SER A CA 1
ATOM 693 C C . SER A 1 83 ? 11.913 8.387 -9.794 1.00 82.00 83 SER A C 1
ATOM 695 O O . SER A 1 83 ? 12.443 7.886 -10.788 1.00 82.00 83 SER A O 1
ATOM 697 N N . PHE A 1 84 ? 12.002 9.682 -9.504 1.00 75.00 84 PHE A N 1
ATOM 698 C CA . PHE A 1 84 ? 12.760 10.617 -10.326 1.00 75.00 84 PHE A CA 1
ATOM 699 C C . PHE A 1 84 ? 14.247 10.228 -10.364 1.00 75.00 84 PHE A C 1
ATOM 701 O O . PHE A 1 84 ? 14.822 10.025 -11.431 1.00 75.00 84 PHE A O 1
ATOM 708 N N . TRP A 1 85 ? 14.831 9.977 -9.190 1.00 71.38 85 TRP A N 1
ATOM 709 C CA . TRP A 1 85 ? 16.194 9.469 -9.051 1.00 71.38 85 TRP A CA 1
ATOM 710 C C . TRP A 1 85 ? 16.251 7.956 -9.266 1.00 71.38 85 TRP A C 1
ATOM 712 O O . TRP A 1 85 ? 15.623 7.193 -8.531 1.00 71.38 85 TRP A O 1
ATOM 722 N N . GLY A 1 86 ? 16.985 7.512 -10.290 1.00 71.31 86 GLY A N 1
ATOM 723 C CA . GLY A 1 86 ? 17.240 6.090 -10.564 1.00 71.31 86 GLY A CA 1
ATOM 724 C C . GLY A 1 86 ? 16.064 5.309 -11.164 1.00 71.31 86 GLY A C 1
ATOM 725 O O . GLY A 1 86 ? 16.212 4.132 -11.488 1.00 71.31 86 GLY A O 1
ATOM 726 N N . GLY A 1 87 ? 14.898 5.933 -11.362 1.00 78.38 87 GLY A N 1
ATOM 727 C CA . GLY A 1 87 ? 13.773 5.290 -12.032 1.00 78.38 87 GLY A CA 1
ATOM 728 C C . GLY A 1 87 ? 13.232 4.055 -11.316 1.00 78.38 87 GLY A C 1
ATOM 729 O O . GLY A 1 87 ? 12.742 3.153 -11.989 1.00 78.38 87 GLY A O 1
ATOM 730 N N . ARG A 1 88 ? 13.363 3.973 -9.993 1.00 84.31 88 ARG A N 1
ATOM 731 C CA . ARG A 1 88 ? 12.912 2.824 -9.215 1.00 84.31 88 ARG A CA 1
ATOM 732 C C . ARG A 1 88 ? 11.390 2.796 -9.139 1.00 84.31 88 ARG A C 1
ATOM 734 O O . ARG A 1 88 ? 10.772 3.822 -8.871 1.00 84.31 88 ARG A O 1
ATOM 741 N N . MET A 1 89 ? 10.797 1.634 -9.371 1.00 88.12 89 MET A N 1
ATOM 742 C CA . MET A 1 89 ? 9.357 1.440 -9.241 1.00 88.12 89 MET A CA 1
ATOM 743 C C . MET A 1 89 ? 8.950 1.307 -7.768 1.00 88.12 89 MET A C 1
ATOM 745 O O . MET A 1 89 ? 9.697 0.750 -6.962 1.00 88.12 89 MET A O 1
ATOM 749 N N . GLY A 1 90 ? 7.773 1.819 -7.420 1.00 87.81 90 GLY A N 1
ATOM 750 C CA . GLY A 1 90 ? 7.199 1.720 -6.080 1.00 87.81 90 GLY A CA 1
ATOM 751 C C . GLY A 1 90 ? 5.719 2.090 -6.058 1.00 87.81 90 GLY A C 1
ATOM 752 O O . GLY A 1 90 ? 5.162 2.489 -7.078 1.00 87.81 90 GLY A O 1
ATOM 753 N N . ILE A 1 91 ? 5.103 1.982 -4.883 1.00 87.19 91 ILE A N 1
ATOM 754 C CA . ILE A 1 91 ? 3.715 2.384 -4.628 1.00 87.19 91 ILE A CA 1
ATOM 755 C C . ILE A 1 91 ? 3.707 3.624 -3.730 1.00 87.19 91 ILE A C 1
ATOM 757 O O . ILE A 1 91 ? 4.538 3.761 -2.829 1.00 87.19 91 ILE A O 1
ATOM 761 N N . ARG A 1 92 ? 2.779 4.547 -3.982 1.00 86.25 92 ARG A N 1
ATOM 762 C CA . ARG A 1 92 ? 2.547 5.741 -3.156 1.00 86.25 92 ARG A CA 1
ATOM 763 C C . ARG A 1 92 ? 1.063 6.079 -3.081 1.00 86.25 92 ARG A C 1
ATOM 765 O O . ARG A 1 92 ? 0.294 5.656 -3.936 1.00 86.25 92 ARG A O 1
ATOM 772 N N . LEU A 1 93 ? 0.686 6.921 -2.123 1.00 87.75 93 LEU A N 1
ATOM 773 C CA . LEU A 1 93 ? -0.642 7.536 -2.113 1.00 87.75 93 LEU A CA 1
ATOM 774 C C . LEU A 1 93 ? -0.806 8.513 -3.277 1.00 87.75 93 LEU A C 1
ATOM 776 O O . LEU A 1 93 ? 0.132 9.231 -3.640 1.00 87.75 93 LEU A O 1
ATOM 780 N N . THR A 1 94 ? -2.019 8.580 -3.819 1.00 86.81 94 THR A N 1
ATOM 781 C CA . THR A 1 94 ? -2.354 9.470 -4.932 1.00 86.81 94 THR A CA 1
ATOM 782 C C . THR A 1 94 ? -3.684 10.176 -4.724 1.00 86.81 94 THR A C 1
ATOM 784 O O . THR A 1 94 ? -4.587 9.676 -4.059 1.00 86.81 94 THR A O 1
ATOM 787 N N . LYS A 1 95 ? -3.808 11.372 -5.305 1.00 87.75 95 LYS A N 1
ATOM 788 C CA . LYS A 1 95 ? -5.088 12.088 -5.390 1.00 87.75 95 LYS A CA 1
ATOM 789 C C . LYS A 1 95 ? -5.893 11.683 -6.622 1.00 87.75 95 LYS A C 1
ATOM 791 O O . LYS A 1 95 ? -7.101 11.901 -6.625 1.00 87.75 95 LYS A O 1
ATOM 796 N N . LYS A 1 96 ? -5.222 11.137 -7.642 1.00 85.94 96 LYS A N 1
ATOM 797 C CA . LYS A 1 96 ? -5.830 10.758 -8.920 1.00 85.94 96 LYS A CA 1
ATOM 798 C C . LYS A 1 96 ? -6.872 9.662 -8.700 1.00 85.94 96 LYS A C 1
ATOM 800 O O . LYS A 1 96 ? -6.659 8.799 -7.851 1.00 85.94 96 LYS A O 1
ATOM 805 N N . SER A 1 97 ? -7.968 9.721 -9.449 1.00 81.31 97 SER A N 1
ATOM 806 C CA . SER A 1 97 ? -8.861 8.576 -9.606 1.00 81.31 97 SER A CA 1
ATOM 807 C C . SER A 1 97 ? -8.116 7.433 -10.301 1.00 81.31 97 SER A C 1
ATOM 809 O O . SER A 1 97 ? -7.138 7.655 -11.020 1.00 81.31 97 SER A O 1
ATOM 811 N N . GLY A 1 98 ? -8.565 6.216 -10.040 1.00 78.38 98 GLY A N 1
ATOM 812 C CA . GLY A 1 98 ? -8.071 4.992 -10.650 1.00 78.38 98 GLY A CA 1
ATOM 813 C C . GLY A 1 98 ? -9.132 3.909 -10.517 1.00 78.38 98 GLY A C 1
ATOM 814 O O . GLY A 1 98 ? -10.231 4.191 -10.037 1.00 78.38 98 GLY A O 1
ATOM 815 N N . ASP A 1 99 ? -8.774 2.693 -10.907 1.00 79.25 99 ASP A N 1
ATOM 816 C CA . ASP A 1 99 ? -9.689 1.555 -10.930 1.00 79.25 99 ASP A CA 1
ATOM 817 C C . ASP A 1 99 ? -9.473 0.634 -9.725 1.00 79.25 99 ASP A C 1
ATOM 819 O O . ASP A 1 99 ? -8.390 0.585 -9.129 1.00 79.25 99 ASP A O 1
ATOM 823 N N . THR A 1 100 ? -10.512 -0.118 -9.375 1.00 81.75 100 THR A N 1
ATOM 824 C CA . THR A 1 100 ? -10.423 -1.231 -8.429 1.00 81.75 100 THR A CA 1
ATOM 825 C C . THR A 1 100 ? -9.937 -2.490 -9.149 1.00 81.75 100 THR A C 1
ATOM 827 O O . THR A 1 100 ? -10.068 -2.629 -10.363 1.00 81.75 100 THR A O 1
ATOM 830 N N . GLN A 1 101 ? -9.324 -3.407 -8.404 1.00 78.75 101 GLN A N 1
ATOM 831 C CA . GLN A 1 101 ? -8.897 -4.714 -8.907 1.00 78.75 101 GLN A CA 1
ATOM 832 C C . GLN A 1 101 ? -9.635 -5.796 -8.131 1.00 78.75 101 GLN A C 1
ATOM 834 O O . GLN A 1 101 ? -9.876 -5.622 -6.933 1.00 78.75 101 GLN A O 1
ATOM 839 N N . ASP A 1 102 ? -9.944 -6.906 -8.796 1.00 82.19 102 ASP A N 1
ATOM 840 C CA . ASP A 1 102 ? -10.516 -8.072 -8.132 1.00 82.19 102 ASP A CA 1
ATOM 841 C C . ASP A 1 102 ? -9.538 -8.587 -7.072 1.00 82.19 102 ASP A C 1
ATOM 843 O O . ASP A 1 102 ? -8.372 -8.886 -7.346 1.00 82.19 102 ASP A O 1
ATOM 847 N N . LEU A 1 103 ? -10.014 -8.640 -5.830 1.00 82.50 103 LEU A N 1
ATOM 848 C CA . LEU A 1 103 ? -9.218 -9.032 -4.679 1.00 82.50 103 LEU A CA 1
ATOM 849 C C . LEU A 1 103 ? -9.365 -10.535 -4.447 1.00 82.50 103 LEU A C 1
ATOM 851 O O . LEU A 1 103 ? -10.463 -11.028 -4.216 1.00 82.50 103 LEU A O 1
ATOM 855 N N . THR A 1 104 ? -8.243 -11.249 -4.448 1.00 81.19 104 THR A N 1
ATOM 856 C CA . THR A 1 104 ? -8.162 -12.611 -3.907 1.00 81.19 104 THR A CA 1
ATOM 857 C C . THR A 1 104 ? -7.433 -12.547 -2.574 1.00 81.19 104 THR A C 1
ATOM 859 O O . THR A 1 104 ? -6.288 -12.087 -2.524 1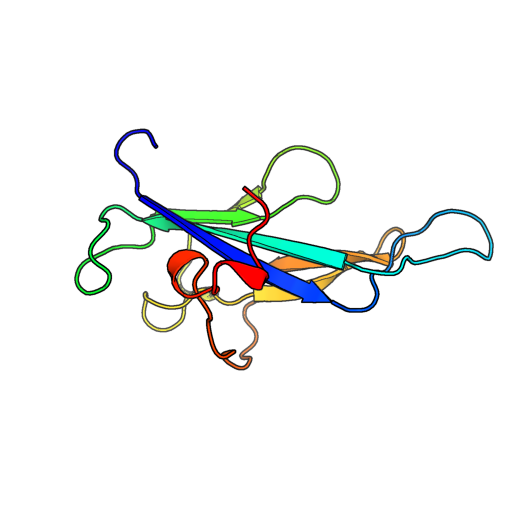.00 81.19 104 THR A O 1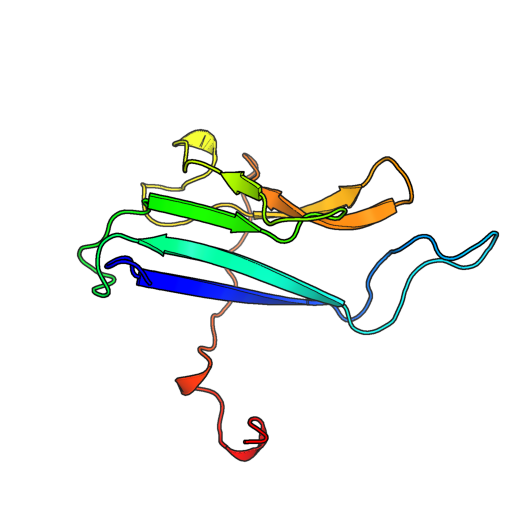
ATOM 862 N N . THR A 1 105 ? -8.084 -12.963 -1.487 1.00 82.81 105 THR A N 1
ATOM 863 C CA . THR A 1 105 ? -7.429 -13.001 -0.173 1.00 82.81 105 THR A CA 1
ATOM 864 C C . THR A 1 105 ? -6.495 -14.201 -0.068 1.00 82.81 105 THR A C 1
ATOM 866 O O . THR A 1 105 ? -6.614 -15.173 -0.815 1.00 82.81 105 THR A O 1
ATOM 869 N N . TRP A 1 106 ? -5.547 -14.145 0.869 1.00 75.56 106 TRP A N 1
ATOM 870 C CA . TRP A 1 106 ? -4.623 -15.256 1.089 1.00 75.56 106 TRP A CA 1
ATOM 871 C C . TRP A 1 106 ? -5.365 -16.539 1.483 1.00 75.56 106 TRP A C 1
ATOM 873 O O . TRP A 1 106 ? -5.021 -17.616 1.010 1.00 75.56 106 TRP A O 1
ATOM 883 N N . GLU A 1 107 ? -6.427 -16.426 2.283 1.00 75.62 107 GLU A N 1
ATOM 884 C CA . GLU A 1 107 ? -7.255 -17.559 2.711 1.00 75.62 107 GLU A CA 1
ATOM 885 C C . GLU A 1 107 ? -8.060 -18.180 1.559 1.00 75.62 107 GLU A C 1
ATOM 887 O O . GLU A 1 107 ? -8.451 -19.341 1.638 1.00 75.62 107 GLU A O 1
ATOM 892 N N . GLN A 1 108 ? -8.300 -17.422 0.485 1.00 78.25 108 GLN A N 1
ATOM 893 C CA . GLN A 1 108 ? -8.976 -17.900 -0.722 1.00 78.25 108 GLN A CA 1
ATOM 894 C C . GLN A 1 108 ? -8.020 -18.591 -1.705 1.00 78.25 108 GLN A C 1
ATOM 896 O O . GLN A 1 108 ? -8.475 -19.214 -2.668 1.00 78.25 108 GLN A O 1
ATOM 901 N N . LEU A 1 109 ? -6.701 -18.506 -1.492 1.00 75.38 109 LEU A N 1
ATOM 902 C CA . LEU A 1 109 ? -5.740 -19.236 -2.309 1.00 75.38 109 LEU A CA 1
ATOM 903 C C . LEU A 1 109 ? -5.831 -20.728 -1.977 1.00 75.38 109 LEU A C 1
ATOM 905 O O . LEU A 1 109 ? -5.635 -21.152 -0.841 1.00 75.38 109 LEU A O 1
ATOM 909 N N . THR A 1 110 ? -6.118 -21.542 -2.991 1.00 68.12 110 THR A N 1
ATOM 910 C CA . THR A 1 110 ? -6.130 -23.001 -2.840 1.00 68.12 110 THR A CA 1
ATOM 911 C C . THR A 1 110 ? -4.739 -23.516 -2.453 1.00 68.12 110 THR A C 1
ATOM 913 O O . THR A 1 110 ? -3.724 -22.969 -2.888 1.00 68.12 110 THR A O 1
ATOM 916 N N . GLU A 1 111 ? -4.675 -24.599 -1.666 1.00 60.41 111 GLU A N 1
ATOM 917 C CA . GLU A 1 111 ? -3.423 -25.143 -1.097 1.00 60.41 111 GLU A CA 1
ATOM 918 C C . GLU A 1 111 ? -2.327 -25.412 -2.142 1.00 60.41 111 GLU A C 1
ATOM 920 O O . GLU A 1 111 ? -1.141 -25.309 -1.846 1.00 60.41 111 GLU A O 1
ATOM 925 N N . LYS A 1 112 ? -2.703 -25.657 -3.403 1.00 58.72 112 LYS A N 1
ATOM 926 C CA . LYS A 1 112 ? -1.773 -25.828 -4.530 1.00 58.72 112 LYS A CA 1
ATOM 927 C C . LYS A 1 112 ? -0.861 -24.612 -4.777 1.00 58.72 112 LYS A C 1
ATOM 929 O O . LYS A 1 112 ? 0.189 -24.762 -5.398 1.00 58.72 112 LYS A O 1
ATOM 934 N N . PHE A 1 113 ? -1.251 -23.424 -4.317 1.00 55.50 113 PHE A N 1
ATOM 935 C CA . PHE A 1 113 ? -0.514 -22.170 -4.500 1.00 55.50 113 PHE A CA 1
ATOM 936 C C . PHE A 1 113 ? 0.157 -21.656 -3.218 1.00 55.50 113 PHE A C 1
ATOM 938 O O . PHE A 1 113 ? 0.954 -20.721 -3.290 1.00 55.50 113 PHE A O 1
ATOM 945 N N . ALA A 1 114 ? -0.122 -22.272 -2.065 1.00 48.12 114 ALA A N 1
ATOM 946 C CA . ALA A 1 114 ? 0.451 -21.906 -0.776 1.00 48.12 114 ALA A CA 1
ATOM 947 C C . ALA A 1 114 ? 1.429 -22.998 -0.320 1.00 48.12 114 ALA A C 1
ATOM 949 O O . ALA A 1 114 ? 1.030 -24.013 0.245 1.00 48.12 114 ALA A O 1
ATOM 950 N N . ILE A 1 115 ? 2.727 -22.797 -0.562 1.00 48.06 115 ILE A N 1
ATOM 951 C CA . ILE A 1 115 ? 3.756 -23.642 0.057 1.00 48.06 115 ILE A CA 1
ATOM 952 C C . ILE A 1 115 ? 3.827 -23.228 1.533 1.00 48.06 115 ILE A C 1
ATOM 954 O O . ILE A 1 115 ? 4.200 -22.088 1.821 1.00 48.06 115 ILE A O 1
ATOM 958 N N . ARG A 1 116 ? 3.389 -24.116 2.432 1.00 44.34 116 ARG A N 1
ATOM 959 C CA . ARG A 1 116 ? 3.522 -23.947 3.888 1.00 44.34 116 ARG A CA 1
ATOM 960 C C . ARG A 1 116 ? 4.957 -24.177 4.342 1.00 44.34 116 ARG A C 1
ATOM 962 O O . ARG A 1 116 ? 5.607 -25.085 3.778 1.00 44.34 116 ARG A O 1
#

Sequence (116 aa):
YKDKWAIMYAWYFPKGRQYIRKYKSGHRHFWSYAIVWTDSPNPDNSTILGVSMPSGIGYMKRALPTFKYVIDGTAVKFDSYRSFWGGRMGIRLTKKSGDTQDLTTWEQLTEKFAIR